Protein AF-A0A485JC45-F1 (afdb_monomer)

Organism: Escherichia coli (NCBI:txid562)

Radius of gyration: 12.89 Å; Cα contacts (8 Å, |Δi|>4): 26; chains: 1; bounding box: 27×22×32 Å

pLDDT: mean 96.46, std 1.96, range [86.31, 98.12]

Mean predicted aligned error: 2.44 Å

Nearest PDB structures (foldseek):
  1lqa-assembly1_A  TM=1.010E+00  e=1.529E-05  Escherichia coli
  7utf-assembly2_D  TM=7.922E-01  e=1.806E-01  Rhizobium leguminosarum
  8xr2-assembly1_G  TM=7.374E-01  e=2.707E-01  Streptomyces xinghaiensis

Secondary structure (DSSP, 8-state):
-HHHHHHTSTT-S------SSHHHHHHHHHGGGPPPPHHHHHHHHHHHHHS-SS--

InterPro domains:
  IPR023210 NADP-dependent oxidoreductase domain [PF00248] (1-47)
  IPR036812 NAD(P)-dependent oxidoreductase domain superfamily [G3DSA:3.20.20.100] (1-54)
  IPR036812 NAD(P)-dependent oxidoreductase domain superfamily [SSF51430] (1-53)

Structure (mmCIF, N/CA/C/O backbone):
data_AF-A0A485JC45-F1
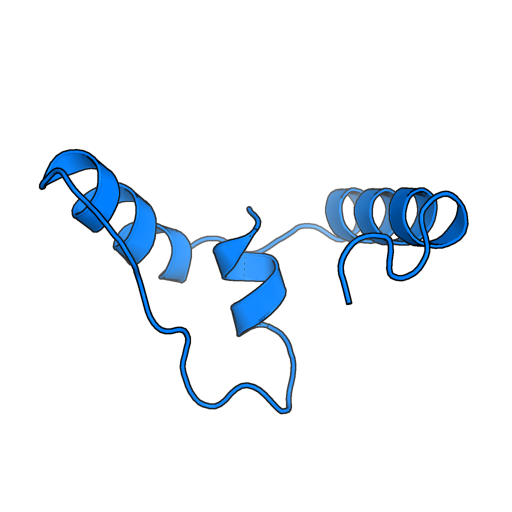#
_entry.id   AF-A0A485JC45-F1
#
loop_
_atom_site.group_PDB
_atom_site.id
_atom_site.type_symbol
_atom_site.label_atom_id
_atom_site.label_alt_id
_atom_site.label_comp_id
_atom_site.label_asym_id
_atom_site.label_entity_id
_atom_site.label_seq_id
_atom_site.pdbx_PDB_ins_code
_atom_site.Cartn_x
_atom_site.Cartn_y
_atom_site.Cartn_z
_atom_site.occupancy
_atom_site.B_iso_or_equiv
_atom_site.auth_seq_id
_atom_site.auth_comp_id
_atom_site.auth_asym_id
_atom_site.auth_atom_id
_atom_site.pdbx_PDB_model_num
ATOM 1 N N . MET A 1 1 ? -3.628 1.989 -1.273 1.00 89.25 1 MET A N 1
ATOM 2 C CA . MET A 1 1 ? -2.650 1.78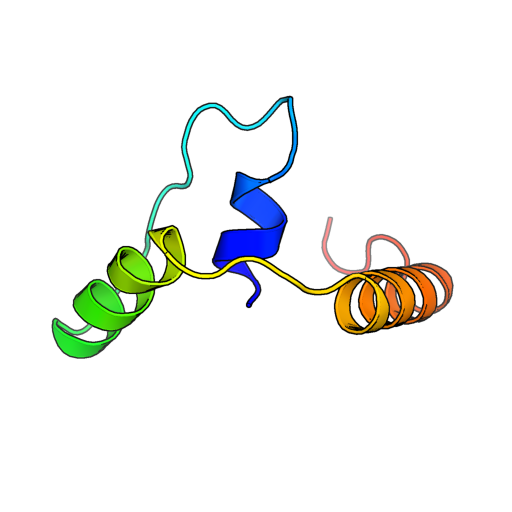0 -2.367 1.00 89.25 1 MET A CA 1
ATOM 3 C C . MET A 1 1 ? -1.375 1.083 -1.890 1.00 89.25 1 MET A C 1
ATOM 5 O O . MET A 1 1 ? -1.160 -0.044 -2.306 1.00 89.25 1 MET A O 1
ATOM 9 N N . ALA A 1 2 ? -0.571 1.674 -0.993 1.00 94.62 2 ALA A N 1
ATOM 10 C CA . ALA A 1 2 ? 0.718 1.095 -0.570 1.00 94.62 2 ALA A CA 1
ATOM 11 C C . ALA A 1 2 ? 0.622 -0.345 -0.019 1.00 94.62 2 ALA A C 1
ATOM 13 O O . ALA A 1 2 ? 1.346 -1.225 -0.470 1.00 94.62 2 ALA A O 1
ATOM 14 N N . LEU A 1 3 ? -0.328 -0.620 0.884 1.00 96.38 3 LEU A N 1
ATOM 15 C CA . LEU A 1 3 ? -0.546 -1.971 1.427 1.00 96.38 3 LEU A CA 1
ATOM 16 C C . LEU A 1 3 ? -0.909 -3.001 0.340 1.00 96.38 3 LEU A C 1
ATOM 18 O O . LEU A 1 3 ? -0.417 -4.125 0.364 1.00 96.38 3 LEU A O 1
ATOM 22 N N . ALA A 1 4 ? -1.708 -2.603 -0.655 1.00 95.38 4 ALA A N 1
ATOM 23 C CA . ALA A 1 4 ? -2.047 -3.457 -1.793 1.00 95.38 4 ALA A CA 1
ATOM 24 C C . ALA A 1 4 ? -0.822 -3.744 -2.684 1.00 95.38 4 ALA A C 1
ATOM 26 O O . ALA A 1 4 ? -0.653 -4.870 -3.147 1.00 95.38 4 ALA A O 1
ATOM 27 N N . PHE A 1 5 ? 0.070 -2.762 -2.867 1.00 96.94 5 PHE A N 1
ATOM 28 C CA . PHE A 1 5 ? 1.331 -2.943 -3.593 1.00 96.94 5 PHE A CA 1
ATOM 29 C C . PHE A 1 5 ? 2.308 -3.888 -2.874 1.00 96.94 5 PHE A C 1
ATOM 31 O O . PHE A 1 5 ? 2.990 -4.674 -3.528 1.00 96.94 5 PHE A O 1
ATOM 38 N N . VAL A 1 6 ? 2.368 -3.847 -1.540 1.00 96.94 6 VAL A N 1
ATOM 39 C CA . VAL A 1 6 ? 3.194 -4.778 -0.752 1.00 96.94 6 VAL A CA 1
ATOM 40 C C . VAL A 1 6 ? 2.615 -6.192 -0.812 1.00 96.94 6 VAL A C 1
ATOM 42 O O . VAL A 1 6 ? 3.330 -7.143 -1.112 1.00 96.94 6 VAL A O 1
ATOM 45 N N . ARG A 1 7 ? 1.305 -6.339 -0.586 1.00 96.44 7 ARG A N 1
ATOM 46 C CA . ARG A 1 7 ? 0.623 -7.642 -0.537 1.00 96.44 7 ARG A CA 1
ATOM 47 C C . ARG A 1 7 ? 0.666 -8.413 -1.857 1.00 96.44 7 ARG A C 1
ATOM 49 O O . ARG A 1 7 ? 0.682 -9.636 -1.829 1.00 96.44 7 ARG A O 1
ATOM 56 N N . ARG A 1 8 ? 0.662 -7.735 -3.010 1.00 95.81 8 ARG A N 1
ATOM 57 C CA . ARG A 1 8 ? 0.679 -8.408 -4.326 1.00 95.81 8 ARG A CA 1
ATOM 58 C C . ARG A 1 8 ? 2.008 -9.093 -4.664 1.00 95.81 8 ARG A C 1
ATOM 60 O O . ARG A 1 8 ? 2.066 -9.816 -5.654 1.00 95.81 8 ARG A O 1
ATOM 67 N N . GLN A 1 9 ? 3.076 -8.835 -3.908 1.00 95.81 9 GLN A N 1
ATOM 68 C CA . GLN A 1 9 ? 4.389 -9.403 -4.196 1.00 95.81 9 GLN A CA 1
ATOM 69 C C . GLN A 1 9 ? 4.406 -10.906 -3.873 1.00 95.81 9 GLN A C 1
ATOM 71 O O . GLN A 1 9 ? 3.997 -11.294 -2.779 1.00 95.81 9 GLN A O 1
ATOM 76 N N . PRO A 1 10 ? 4.927 -11.766 -4.767 1.00 96.50 10 PRO A N 1
ATOM 77 C CA . PRO A 1 10 ? 4.812 -13.222 -4.626 1.00 96.50 10 PRO A CA 1
ATOM 78 C C . PRO A 1 10 ? 5.563 -13.794 -3.413 1.00 96.50 10 PRO A C 1
ATOM 80 O O . PRO A 1 10 ? 5.275 -14.903 -2.976 1.00 96.50 10 PRO A O 1
ATOM 83 N N . PHE A 1 11 ? 6.526 -13.052 -2.866 1.00 97.12 11 PHE A N 1
ATOM 84 C CA . PHE A 1 11 ? 7.327 -13.450 -1.706 1.00 97.12 11 PHE A CA 1
ATOM 85 C C . PHE A 1 11 ? 6.773 -12.936 -0.365 1.00 97.12 11 PHE A C 1
ATOM 87 O O . PHE A 1 11 ? 7.325 -13.257 0.687 1.00 97.12 11 PHE A O 1
ATOM 94 N N . VAL A 1 12 ? 5.702 -12.137 -0.366 1.00 97.00 12 VAL A N 1
ATOM 95 C CA . VAL A 1 12 ? 5.104 -11.602 0.865 1.00 97.00 12 VAL A CA 1
ATOM 96 C C . VAL A 1 12 ? 4.012 -12.550 1.354 1.00 97.00 12 VAL A C 1
ATOM 98 O O . VAL A 1 12 ? 2.921 -12.598 0.799 1.00 97.00 12 VAL A O 1
ATOM 101 N N . ALA A 1 13 ? 4.291 -13.288 2.431 1.00 97.25 13 ALA A N 1
ATOM 102 C CA . ALA A 1 13 ? 3.308 -14.186 3.044 1.00 97.25 13 ALA A CA 1
ATOM 103 C C . ALA A 1 13 ? 2.206 -13.434 3.816 1.00 97.25 13 ALA A C 1
ATOM 105 O O . ALA A 1 13 ? 1.051 -13.851 3.824 1.00 97.25 13 ALA A O 1
ATOM 106 N N . SER A 1 14 ? 2.561 -12.337 4.491 1.00 96.62 14 SER A N 1
ATOM 107 C CA . SER A 1 14 ? 1.631 -11.500 5.256 1.00 96.62 14 SER A CA 1
ATOM 108 C C . SER A 1 14 ? 2.170 -10.076 5.398 1.00 96.62 14 SER A C 1
ATOM 110 O O . SER A 1 14 ? 3.383 -9.866 5.427 1.00 96.62 14 SER A O 1
ATOM 112 N N . THR A 1 15 ? 1.275 -9.092 5.504 1.00 96.44 15 THR A N 1
ATOM 113 C CA . THR A 1 15 ? 1.614 -7.683 5.749 1.00 96.44 15 THR A CA 1
ATOM 114 C C . THR A 1 15 ? 1.267 -7.317 7.190 1.00 96.44 15 THR A C 1
ATOM 116 O O . THR A 1 15 ? 0.104 -7.373 7.586 1.00 96.44 15 THR A O 1
ATOM 119 N N . LEU A 1 16 ? 2.270 -6.928 7.980 1.00 96.62 16 LEU A N 1
ATOM 120 C CA . LEU A 1 16 ? 2.069 -6.5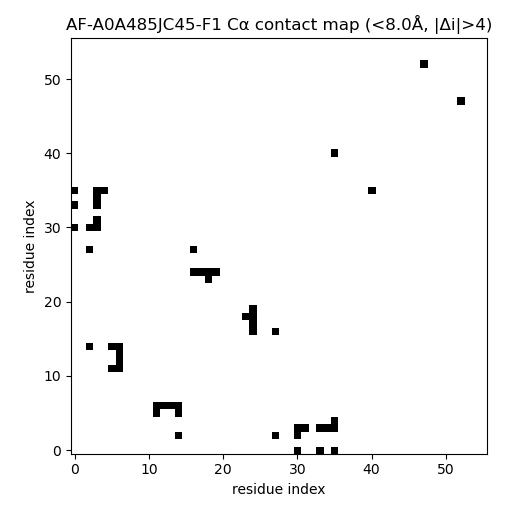01 9.366 1.00 96.62 16 LEU A CA 1
ATOM 121 C C . LEU A 1 16 ? 1.538 -5.063 9.402 1.00 96.62 16 LEU A C 1
ATOM 123 O O . LEU A 1 16 ? 2.209 -4.135 8.954 1.00 96.62 16 LEU A O 1
ATOM 127 N N . LEU A 1 17 ? 0.321 -4.885 9.920 1.00 96.94 17 LEU A N 1
ATOM 128 C CA . LEU A 1 17 ? -0.359 -3.591 9.960 1.00 96.94 17 LEU A CA 1
ATOM 129 C C . LEU A 1 17 ? -0.010 -2.819 11.239 1.00 96.94 17 LEU A C 1
ATOM 131 O O . LEU A 1 17 ? -0.112 -3.357 12.340 1.00 96.94 17 LEU A O 1
ATOM 135 N N . GLY A 1 18 ? 0.333 -1.539 11.092 1.00 97.00 18 GLY A N 1
ATOM 136 C CA . GLY A 1 18 ? 0.458 -0.585 12.196 1.00 97.00 18 GLY A CA 1
ATOM 137 C C . GLY A 1 18 ? -0.683 0.432 12.172 1.00 97.00 18 GLY A C 1
ATOM 138 O O . GLY A 1 18 ? -1.012 0.965 11.112 1.00 97.00 18 GLY A O 1
ATOM 139 N N . ALA A 1 19 ? -1.292 0.700 13.326 1.00 97.38 19 ALA A N 1
ATOM 140 C CA . ALA A 1 19 ? -2.340 1.706 13.484 1.00 97.38 19 ALA A CA 1
ATOM 141 C C . ALA A 1 19 ? -2.327 2.268 14.913 1.00 97.38 19 ALA A C 1
ATOM 143 O O . ALA A 1 19 ? -2.144 1.519 15.872 1.00 97.38 19 ALA A O 1
ATOM 144 N N . THR A 1 20 ? -2.548 3.574 15.058 1.00 97.94 20 THR A N 1
ATOM 145 C CA . THR A 1 20 ? -2.747 4.243 16.358 1.00 97.94 20 THR A CA 1
ATOM 146 C C . THR A 1 20 ? -4.215 4.567 16.625 1.00 97.94 20 THR A C 1
ATOM 148 O O . THR A 1 20 ? -4.573 4.917 17.748 1.00 97.94 20 THR A O 1
ATOM 151 N N . THR A 1 21 ? -5.082 4.419 15.616 1.00 98.12 21 THR A N 1
ATOM 152 C CA . THR A 1 21 ? -6.533 4.609 15.730 1.00 98.12 21 THR A CA 1
ATOM 153 C C . THR A 1 21 ? -7.309 3.448 15.102 1.00 98.12 21 THR A C 1
ATOM 155 O O . THR A 1 21 ? -6.827 2.756 14.203 1.00 98.12 21 THR A O 1
ATOM 158 N N . MET A 1 22 ? -8.554 3.245 15.550 1.00 97.81 22 MET A N 1
ATOM 159 C CA . MET A 1 22 ? -9.438 2.211 14.987 1.00 97.81 22 MET A CA 1
ATOM 160 C C . MET A 1 22 ? -9.832 2.491 13.536 1.00 97.81 22 MET A C 1
ATOM 162 O O . MET A 1 22 ? -10.079 1.561 12.776 1.00 97.81 22 MET A O 1
ATOM 166 N N . GLU A 1 23 ? -9.895 3.761 13.149 1.00 97.75 23 GLU A N 1
ATOM 167 C CA . GLU A 1 23 ? -10.182 4.166 11.774 1.00 97.75 23 GLU A CA 1
ATOM 168 C C . GLU A 1 23 ? -9.040 3.776 10.833 1.00 97.75 23 GLU A C 1
ATOM 170 O O . GLU A 1 23 ? -9.286 3.145 9.810 1.00 97.75 23 GLU A O 1
ATOM 175 N N . GLN A 1 24 ? -7.786 4.035 11.223 1.00 97.88 24 GLN A N 1
ATOM 176 C CA . GLN A 1 24 ? -6.618 3.583 10.462 1.00 97.88 24 GLN A CA 1
ATOM 177 C C . GLN A 1 24 ? -6.613 2.066 10.299 1.00 97.88 24 GLN A C 1
ATOM 179 O O . GLN A 1 24 ? -6.382 1.568 9.201 1.00 97.88 24 GLN A O 1
ATOM 184 N N . LEU A 1 25 ? -6.897 1.325 11.375 1.00 97.69 25 LEU A N 1
ATOM 185 C CA . LEU A 1 25 ? -6.949 -0.132 11.312 1.00 97.69 25 LEU A CA 1
ATOM 186 C C . LEU A 1 25 ? -8.017 -0.617 10.323 1.00 97.69 25 LEU A C 1
ATOM 188 O O . LEU A 1 25 ? -7.725 -1.495 9.514 1.00 97.69 25 LEU A O 1
ATOM 192 N N . LYS A 1 26 ? -9.222 -0.035 10.350 1.00 97.19 26 LYS A N 1
ATOM 193 C CA . LYS A 1 26 ? -10.300 -0.372 9.406 1.00 97.19 26 LYS A CA 1
ATOM 194 C C . LYS A 1 26 ? -9.872 -0.124 7.960 1.00 97.19 26 LYS A C 1
ATOM 196 O O . LYS A 1 26 ? -9.893 -1.059 7.165 1.00 97.19 26 LYS A O 1
ATOM 201 N N . THR A 1 27 ? -9.372 1.072 7.658 1.00 97.12 27 THR A N 1
ATOM 202 C CA . THR A 1 27 ? -8.876 1.428 6.318 1.00 97.12 27 THR A CA 1
ATOM 203 C C . THR A 1 27 ? -7.740 0.507 5.861 1.00 97.12 27 THR A C 1
ATOM 205 O O . THR A 1 27 ? -7.683 0.091 4.702 1.00 97.12 27 THR A O 1
ATOM 208 N N . ASN A 1 28 ? -6.832 0.140 6.770 1.00 97.31 28 ASN A N 1
ATOM 209 C CA . ASN A 1 28 ? -5.728 -0.767 6.470 1.00 97.31 28 ASN A CA 1
ATOM 210 C C . ASN A 1 28 ? -6.227 -2.178 6.126 1.00 97.31 28 ASN A C 1
ATOM 212 O O . ASN A 1 28 ? -5.716 -2.788 5.188 1.00 97.31 28 ASN A O 1
ATOM 216 N N . VAL A 1 29 ? -7.228 -2.689 6.845 1.00 96.44 29 VAL A N 1
ATOM 217 C CA . VAL A 1 29 ? -7.837 -4.002 6.572 1.00 96.44 29 VAL A CA 1
ATOM 218 C C . VAL A 1 29 ? -8.610 -3.987 5.253 1.00 96.44 29 VAL A C 1
ATOM 220 O O . VAL A 1 29 ? -8.454 -4.901 4.447 1.00 96.44 29 VAL A O 1
ATOM 223 N N . GLU A 1 30 ? -9.373 -2.929 4.980 1.00 96.94 30 GLU A N 1
ATOM 224 C CA . GLU A 1 30 ? -10.133 -2.770 3.731 1.00 96.94 30 GLU A CA 1
ATOM 22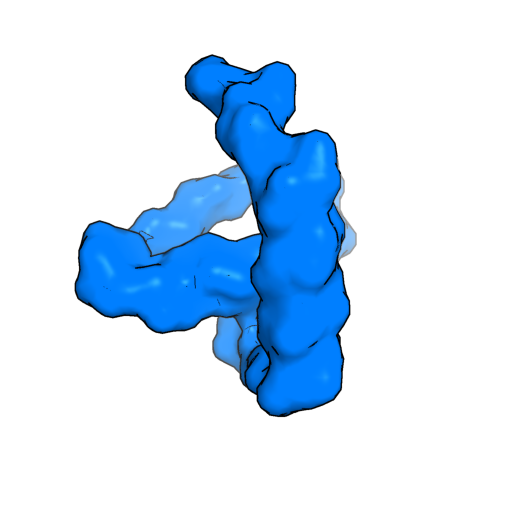5 C C . GLU A 1 30 ? -9.236 -2.752 2.483 1.00 96.94 30 GLU A C 1
ATOM 227 O O . GLU A 1 30 ? -9.665 -3.149 1.398 1.00 96.94 30 GLU A O 1
ATOM 232 N N . SER A 1 31 ? -7.952 -2.400 2.633 1.00 95.50 31 SER A N 1
ATOM 233 C CA . SER A 1 31 ? -6.968 -2.471 1.544 1.00 95.50 31 SER A CA 1
ATOM 234 C C . SER A 1 31 ? -6.769 -3.880 0.960 1.00 95.50 31 SER A C 1
ATOM 236 O O . SER A 1 31 ? -6.234 -4.014 -0.144 1.00 95.50 31 SER A O 1
ATOM 238 N N . LEU A 1 32 ? -7.232 -4.928 1.652 1.00 95.12 32 LEU A N 1
ATOM 239 C CA . LEU A 1 32 ? -7.267 -6.305 1.155 1.00 95.12 32 LEU A CA 1
ATOM 240 C C . LEU A 1 32 ? -8.093 -6.451 -0.132 1.00 95.12 32 LEU A C 1
ATOM 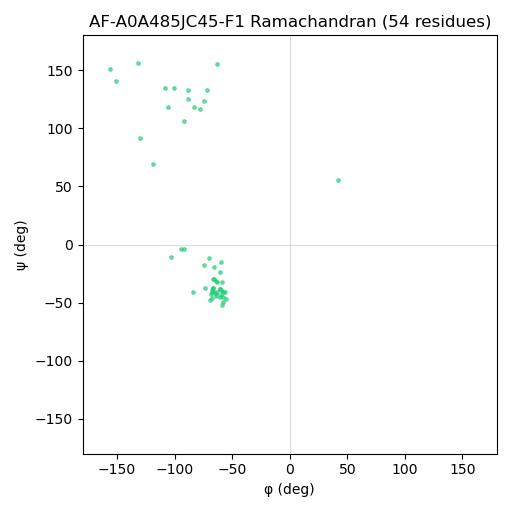242 O O . LEU A 1 32 ? -7.765 -7.285 -0.973 1.00 95.12 32 LEU A O 1
ATOM 246 N N . HIS A 1 33 ? -9.140 -5.645 -0.298 1.00 96.06 33 HIS A N 1
ATOM 247 C CA . HIS A 1 33 ? -10.041 -5.709 -1.454 1.00 96.06 33 HIS A CA 1
ATOM 248 C C . HIS A 1 33 ? -9.616 -4.788 -2.602 1.00 96.06 33 HIS A C 1
ATOM 250 O O . HIS A 1 33 ? -10.240 -4.788 -3.657 1.00 96.06 33 HIS A O 1
ATOM 256 N N . LEU A 1 34 ? -8.561 -3.994 -2.403 1.00 95.50 34 LEU A N 1
ATOM 257 C CA . LEU A 1 34 ? -8.047 -3.096 -3.423 1.00 95.50 34 LEU A CA 1
ATOM 258 C C . LEU A 1 34 ? -7.109 -3.851 -4.370 1.00 95.50 34 LEU A C 1
ATOM 260 O O . LEU A 1 34 ? -6.040 -4.315 -3.958 1.00 95.50 34 LEU A O 1
ATOM 264 N N . GLU A 1 35 ? -7.488 -3.904 -5.641 1.00 95.94 35 GLU A N 1
ATOM 265 C CA . GLU A 1 35 ? -6.633 -4.321 -6.751 1.00 95.94 35 GLU A CA 1
ATOM 266 C C . GLU A 1 35 ? -6.113 -3.079 -7.483 1.00 95.94 35 GLU A C 1
ATOM 268 O O . GLU A 1 35 ? -6.853 -2.125 -7.720 1.00 95.94 35 GLU A O 1
ATOM 273 N N . LEU A 1 36 ? -4.814 -3.056 -7.786 1.00 95.62 36 LEU A N 1
ATOM 274 C CA . LEU A 1 36 ? -4.192 -1.935 -8.489 1.00 95.62 36 LEU A CA 1
ATOM 275 C C . LEU A 1 36 ? -4.303 -2.165 -9.996 1.00 95.62 36 LEU A C 1
ATOM 277 O O . LEU A 1 36 ? -3.856 -3.198 -10.489 1.00 95.62 36 LEU A O 1
ATOM 281 N N . SER A 1 37 ? -4.871 -1.194 -10.709 1.00 97.56 37 SER A N 1
ATOM 282 C CA . SER A 1 37 ? -4.921 -1.183 -12.174 1.00 97.56 37 SER A CA 1
ATOM 283 C C . SER A 1 37 ? -3.522 -1.120 -12.788 1.00 97.56 37 SER A C 1
ATOM 285 O O . SER A 1 37 ? -2.603 -0.568 -12.181 1.00 97.56 37 SER A O 1
ATOM 287 N N . GLU A 1 38 ? -3.385 -1.594 -14.025 1.00 97.38 38 GLU A N 1
ATOM 288 C CA . GLU A 1 38 ? -2.121 -1.564 -14.772 1.00 97.38 38 GLU A CA 1
ATOM 289 C C . GLU A 1 38 ? -1.531 -0.151 -14.896 1.00 97.38 38 GLU A C 1
ATOM 291 O O . GLU A 1 38 ? -0.336 0.014 -14.661 1.00 97.38 38 GLU A O 1
ATOM 296 N N . ASP A 1 39 ? -2.360 0.870 -15.138 1.00 98.06 39 ASP A N 1
ATOM 297 C CA . ASP A 1 39 ? -1.914 2.270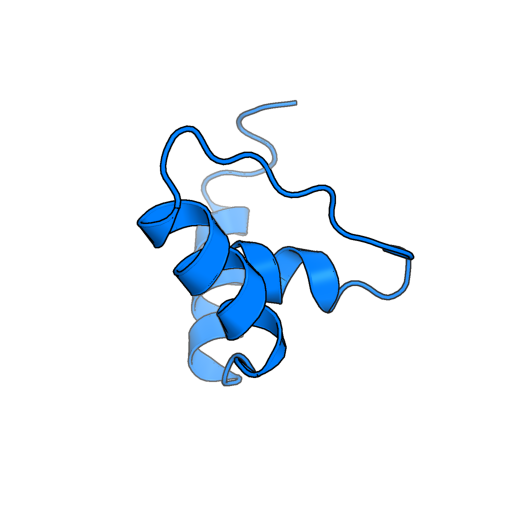 -15.242 1.00 98.06 39 ASP A CA 1
ATOM 298 C C . ASP A 1 39 ? -1.206 2.747 -13.962 1.00 98.06 39 ASP A C 1
ATOM 300 O O . ASP A 1 39 ? -0.074 3.226 -13.992 1.00 98.06 39 ASP A O 1
ATOM 304 N N . VAL A 1 40 ? -1.835 2.521 -12.804 1.00 97.44 40 VAL A N 1
ATOM 305 C CA . VAL A 1 40 ? -1.265 2.849 -11.485 1.00 97.44 40 VAL A CA 1
ATOM 306 C C . VAL A 1 40 ? 0.039 2.089 -11.237 1.00 97.44 40 VAL A C 1
ATOM 308 O O . VAL A 1 40 ? 0.973 2.631 -10.650 1.00 97.44 40 VAL A O 1
ATOM 311 N N . LEU A 1 41 ? 0.129 0.831 -11.669 1.00 97.38 41 LEU A N 1
ATOM 312 C CA . LEU A 1 41 ? 1.355 0.048 -11.526 1.00 97.38 41 LEU A CA 1
ATOM 313 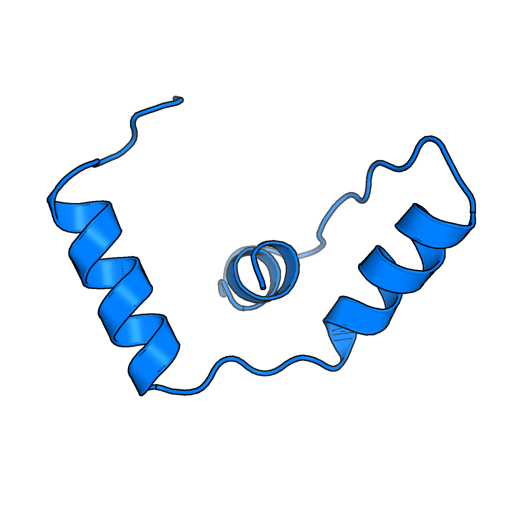C C . LEU A 1 41 ? 2.489 0.594 -12.398 1.00 97.38 41 LEU A C 1
ATOM 315 O O . LEU A 1 41 ? 3.628 0.644 -11.933 1.00 97.38 41 LEU A O 1
ATOM 319 N N . ALA A 1 42 ? 2.182 1.027 -13.621 1.00 97.88 42 ALA A N 1
ATOM 320 C CA . ALA A 1 42 ? 3.148 1.657 -14.512 1.00 97.88 42 ALA A CA 1
ATOM 321 C C . ALA A 1 42 ? 3.669 2.981 -13.930 1.00 97.88 42 ALA A C 1
ATOM 323 O O . ALA A 1 42 ? 4.874 3.235 -13.965 1.00 97.88 42 ALA A O 1
ATOM 324 N N . GLU A 1 43 ? 2.794 3.791 -13.329 1.00 98.00 43 GLU A N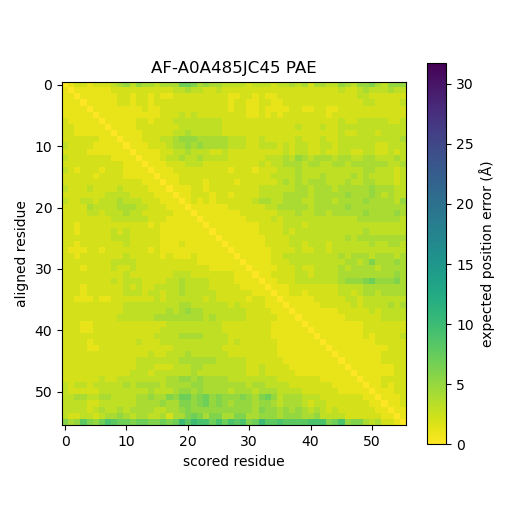 1
ATOM 325 C CA . GLU A 1 43 ? 3.193 5.025 -12.643 1.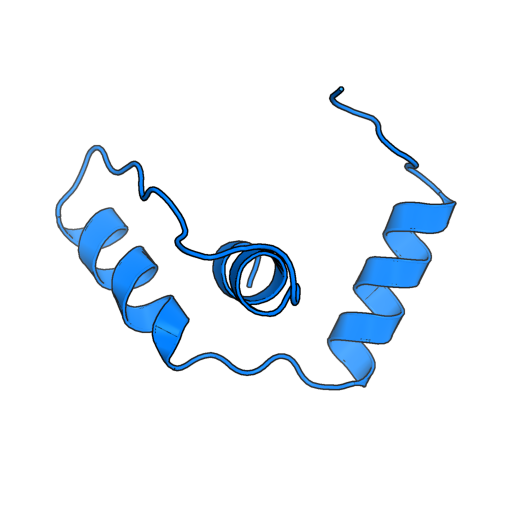00 98.00 43 GLU A CA 1
ATOM 326 C C . GLU A 1 43 ? 4.085 4.755 -11.422 1.00 98.00 43 GLU A C 1
ATOM 328 O O . GLU A 1 43 ? 5.098 5.433 -11.242 1.00 98.00 43 GLU A O 1
ATOM 333 N N . ILE A 1 44 ? 3.764 3.742 -10.605 1.00 97.25 44 ILE A N 1
ATOM 334 C CA . ILE A 1 44 ? 4.607 3.346 -9.463 1.00 97.25 44 ILE A CA 1
ATOM 335 C C . ILE A 1 44 ? 6.008 2.944 -9.939 1.00 97.25 44 ILE A C 1
ATOM 337 O O . ILE A 1 44 ? 6.998 3.366 -9.337 1.00 97.25 44 ILE A O 1
ATOM 341 N N . GLU A 1 45 ? 6.104 2.167 -11.020 1.00 97.06 45 GLU A N 1
ATOM 342 C CA . GLU A 1 45 ? 7.394 1.757 -11.579 1.00 97.06 45 GLU A CA 1
ATOM 343 C C . GLU A 1 45 ? 8.185 2.967 -12.092 1.00 97.06 45 GLU A C 1
ATOM 345 O O . GLU A 1 45 ? 9.360 3.115 -11.764 1.00 97.06 45 GLU A O 1
ATOM 350 N N . ALA A 1 46 ? 7.540 3.893 -12.808 1.00 97.94 46 ALA A N 1
ATOM 351 C CA . ALA A 1 46 ? 8.187 5.115 -13.286 1.00 97.94 46 ALA A CA 1
ATOM 352 C C . ALA A 1 46 ? 8.767 5.959 -12.135 1.00 97.94 46 ALA A C 1
ATOM 354 O O . ALA A 1 46 ? 9.885 6.467 -12.240 1.00 97.94 46 ALA A O 1
ATOM 355 N N . VAL A 1 47 ? 8.050 6.071 -11.012 1.00 97.50 47 VAL A N 1
ATOM 356 C CA . VAL A 1 47 ? 8.542 6.772 -9.814 1.00 97.50 47 VAL A CA 1
ATOM 357 C C . VAL A 1 47 ? 9.718 6.026 -9.176 1.00 97.50 47 VAL A C 1
ATOM 359 O O . VAL A 1 47 ? 10.697 6.660 -8.777 1.00 97.50 47 VAL A O 1
ATOM 362 N N . HIS A 1 48 ? 9.667 4.693 -9.111 1.00 96.62 48 HIS A N 1
ATOM 363 C CA . HIS A 1 48 ? 10.750 3.870 -8.567 1.00 96.62 48 HIS A CA 1
ATOM 364 C C . HIS A 1 48 ? 12.050 3.971 -9.388 1.00 96.62 48 HIS A C 1
ATOM 366 O O . HIS A 1 48 ? 13.140 3.929 -8.814 1.00 96.62 48 HIS A O 1
ATOM 372 N N . GLN A 1 49 ? 11.959 4.187 -10.705 1.00 97.50 49 GLN A N 1
ATOM 373 C CA . GLN A 1 49 ? 13.126 4.439 -11.563 1.00 97.50 49 GLN A CA 1
ATOM 374 C C . GLN A 1 49 ? 13.831 5.770 -11.245 1.00 97.50 49 GLN A C 1
ATOM 376 O O . GLN A 1 49 ? 15.041 5.883 -11.421 1.00 97.50 49 GLN A O 1
ATOM 381 N N . VAL A 1 50 ? 13.099 6.784 -10.767 1.00 98.06 50 VAL A N 1
ATOM 382 C CA . VAL A 1 50 ? 13.677 8.084 -10.372 1.00 98.06 50 VAL A CA 1
ATOM 383 C C . VAL A 1 50 ? 14.208 8.037 -8.939 1.00 98.06 50 VAL A C 1
ATOM 385 O O . VAL A 1 50 ? 15.280 8.566 -8.649 1.00 98.06 50 VAL A O 1
ATOM 388 N N . TYR A 1 51 ? 13.464 7.389 -8.042 1.00 97.38 51 TYR A N 1
ATOM 389 C CA . TYR A 1 51 ? 13.780 7.277 -6.620 1.00 97.38 51 TYR A CA 1
ATOM 390 C C . TYR A 1 51 ? 13.967 5.809 -6.244 1.00 97.38 51 TYR A C 1
ATOM 392 O O . TYR A 1 51 ? 13.140 5.216 -5.552 1.00 97.38 51 TYR A O 1
ATOM 400 N N . THR A 1 52 ? 15.050 5.206 -6.728 1.00 96.12 52 THR A N 1
ATOM 401 C CA . THR A 1 52 ? 15.363 3.801 -6.450 1.00 96.12 52 THR A CA 1
ATOM 402 C C . THR A 1 52 ? 15.865 3.636 -5.016 1.00 96.12 52 THR A C 1
ATOM 404 O O . THR A 1 52 ? 16.838 4.273 -4.620 1.00 96.12 52 THR A O 1
ATOM 407 N N . TYR A 1 53 ? 15.193 2.775 -4.245 1.00 94.50 53 TYR A N 1
ATOM 408 C CA . TYR A 1 53 ? 15.523 2.415 -2.854 1.00 94.50 53 TYR A CA 1
ATOM 409 C C . TYR A 1 53 ? 15.950 3.596 -1.947 1.00 94.50 53 TYR A C 1
ATOM 411 O O . TYR A 1 53 ? 17.019 3.557 -1.337 1.00 94.50 53 TYR A O 1
ATOM 419 N N . PRO A 1 54 ? 15.130 4.657 -1.817 1.00 96.06 54 PRO A N 1
ATOM 420 C CA . PRO A 1 54 ? 15.517 5.881 -1.113 1.00 96.06 54 PRO A CA 1
ATOM 421 C C . PRO A 1 54 ? 15.538 5.718 0.416 1.00 96.06 54 PRO A C 1
ATOM 423 O O . PRO A 1 54 ? 16.132 6.538 1.113 1.00 96.06 54 PRO A O 1
ATOM 426 N N . ALA A 1 55 ? 14.880 4.680 0.937 1.00 93.44 55 ALA A N 1
ATOM 427 C CA . ALA A 1 55 ? 14.824 4.323 2.349 1.00 93.44 55 ALA A CA 1
ATOM 428 C C . ALA A 1 55 ? 15.169 2.824 2.485 1.00 93.44 55 ALA A C 1
ATOM 430 O O . ALA A 1 55 ? 14.268 2.000 2.304 1.00 93.44 55 ALA A O 1
ATOM 431 N N . PRO A 1 56 ? 16.455 2.477 2.691 1.00 86.31 56 PRO A N 1
ATOM 432 C CA . PRO A 1 56 ? 16.915 1.093 2.806 1.00 86.31 56 PRO A CA 1
ATOM 433 C C . PRO A 1 56 ? 16.519 0.431 4.132 1.00 86.31 56 PRO A C 1
ATOM 435 O O . PRO A 1 56 ? 16.413 1.146 5.156 1.00 86.31 56 PRO A O 1
#

Sequence (56 aa):
MALAFVRRQPFVASTLLGATTMEQLKTNVESLHLELSEDVLAEIEAVHQVYTYPAP

Solvent-accessible surface area (backbone atoms only — not comparable to full-atom values): 3688 Å² total; per-residue (Å²): 107,70,68,32,63,54,56,70,38,93,85,46,91,75,79,88,83,85,64,95,47,72,66,53,43,51,57,59,57,56,35,75,78,52,77,82,52,70,68,62,52,52,52,52,50,58,50,38,73,76,53,61,76,83,78,127

Foldseek 3Di:
DVLLVQVPDPPDPDDDDDDPDPVSVVVSVCSVPDDDDPVNVVVVVVVCVVCPCVDD